Protein AF-A0A4Y7RIW5-F1 (afdb_monomer_lite)

Radius of gyration: 16.66 Å; chains: 1; bounding box: 42×27×36 Å

Sequence (68 aa):
MENDAGVLVDLYVPRKCAATNRLITSKDHASVQIVVADVDANGRREDDSINRLATKAGLLRNVWSYQK

pLDDT: mean 71.9, std 16.0, range [37.22, 89.81]

Organism: Coprinellus micaceus (NCBI:txid71717)

Structure (mmCIF, N/CA/C/O backbone):
data_AF-A0A4Y7RIW5-F1
#
_entry.id   AF-A0A4Y7RIW5-F1
#
loop_
_atom_site.group_PDB
_atom_site.id
_atom_site.type_symbol
_atom_site.label_atom_id
_atom_site.label_alt_id
_atom_site.label_comp_id
_atom_site.label_asym_id
_atom_site.label_entity_id
_atom_site.label_seq_id
_atom_site.pdbx_PDB_ins_code
_atom_site.Cartn_x
_atom_site.Cartn_y
_atom_site.Cartn_z
_atom_site.occupancy
_atom_site.B_iso_or_equiv
_atom_site.auth_seq_id
_atom_site.auth_comp_id
_atom_site.auth_asym_id
_atom_site.auth_atom_id
_atom_site.pdbx_PDB_model_num
ATOM 1 N N . MET A 1 1 ? -17.082 -2.344 13.166 1.00 74.69 1 MET A N 1
ATOM 2 C CA . MET A 1 1 ? -17.943 -2.943 14.204 1.00 74.69 1 MET A CA 1
ATOM 3 C C . MET A 1 1 ? -19.187 -3.457 13.507 1.00 74.69 1 MET A C 1
ATOM 5 O O . MET A 1 1 ? -19.708 -2.745 12.655 1.00 74.69 1 MET A O 1
ATOM 9 N N . GLU A 1 2 ? -19.613 -4.680 13.800 1.00 84.94 2 GLU A N 1
ATOM 10 C CA . GLU A 1 2 ? -20.830 -5.280 13.236 1.00 84.94 2 GLU A CA 1
ATOM 11 C C . GLU A 1 2 ? -21.872 -5.415 14.350 1.00 84.94 2 GLU A C 1
ATOM 13 O O . GLU A 1 2 ? -21.506 -5.611 15.510 1.00 84.94 2 GLU A O 1
ATOM 18 N N . ASN A 1 3 ? -23.150 -5.238 14.020 1.00 87.38 3 ASN A N 1
ATOM 19 C CA . ASN A 1 3 ? -24.250 -5.543 14.936 1.00 87.38 3 ASN A CA 1
ATOM 20 C C . ASN A 1 3 ? -24.653 -7.028 14.840 1.00 87.38 3 ASN A C 1
ATOM 22 O O . ASN A 1 3 ? -24.206 -7.740 13.944 1.00 87.38 3 ASN A O 1
ATOM 26 N N . ASP A 1 4 ? -25.545 -7.485 15.723 1.00 88.06 4 ASP A N 1
ATOM 27 C CA . ASP A 1 4 ? -26.008 -8.886 15.771 1.00 88.06 4 ASP A CA 1
ATOM 28 C C . ASP A 1 4 ? -26.729 -9.358 14.488 1.00 88.06 4 ASP A C 1
ATOM 30 O O . ASP A 1 4 ? -26.915 -10.554 14.280 1.00 88.06 4 ASP A O 1
ATOM 34 N N . ALA A 1 5 ? -27.111 -8.431 13.601 1.00 85.88 5 ALA A N 1
ATOM 35 C CA . ALA A 1 5 ? -27.676 -8.721 12.282 1.00 85.88 5 ALA A CA 1
ATOM 36 C C . ALA A 1 5 ? -26.608 -8.834 11.172 1.00 85.88 5 ALA A C 1
ATOM 38 O O . ALA A 1 5 ? -26.957 -8.934 9.996 1.00 85.88 5 ALA A O 1
ATOM 39 N N . GLY A 1 6 ? -25.31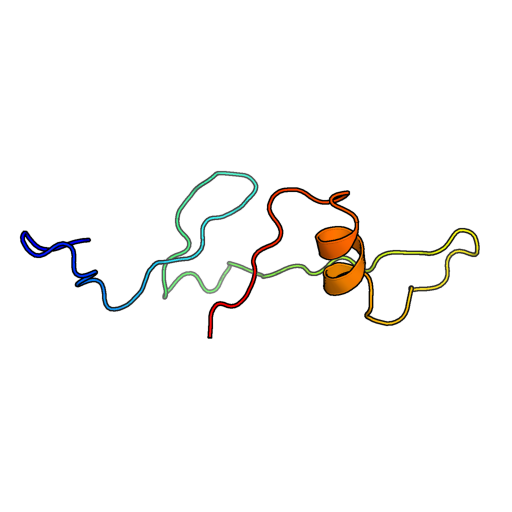6 -8.791 11.521 1.00 79.81 6 GLY A N 1
ATOM 40 C CA . GLY A 1 6 ? -24.196 -8.867 10.578 1.00 79.81 6 GLY A CA 1
ATOM 41 C C . GLY A 1 6 ? -24.016 -7.611 9.722 1.00 79.81 6 GLY A C 1
ATOM 42 O O . GLY A 1 6 ? -23.347 -7.651 8.693 1.00 79.81 6 GLY A O 1
ATOM 43 N N . VAL A 1 7 ? -24.629 -6.490 10.109 1.00 83.06 7 VAL A N 1
ATOM 44 C CA . VAL A 1 7 ? -24.504 -5.217 9.397 1.00 83.06 7 VAL A CA 1
ATOM 45 C C . VAL A 1 7 ? -23.362 -4.416 10.011 1.00 83.06 7 VAL A C 1
ATOM 47 O O . VAL A 1 7 ? -23.314 -4.206 11.226 1.00 83.06 7 VAL A O 1
ATOM 50 N N . LEU A 1 8 ? -22.447 -3.934 9.166 1.00 79.56 8 LEU A N 1
ATOM 51 C CA . LEU A 1 8 ? -21.377 -3.029 9.576 1.00 79.56 8 LEU A CA 1
ATOM 52 C C . LEU A 1 8 ? -21.989 -1.702 10.047 1.00 79.56 8 LEU A C 1
ATOM 54 O O . LEU A 1 8 ? -22.528 -0.937 9.251 1.00 79.56 8 LEU A O 1
ATOM 58 N N . VAL A 1 9 ? -21.891 -1.431 11.346 1.00 83.25 9 VAL A N 1
ATOM 59 C CA . VAL A 1 9 ? -22.413 -0.208 11.978 1.00 83.25 9 VAL A CA 1
ATOM 60 C C . VAL A 1 9 ? -21.375 0.909 12.078 1.00 83.25 9 VAL A C 1
ATOM 62 O O . VAL A 1 9 ? -21.697 2.011 12.513 1.00 83.25 9 VAL A O 1
ATOM 65 N N . ASP A 1 10 ? -20.126 0.644 11.688 1.00 82.25 10 ASP A N 1
ATOM 66 C CA . ASP A 1 10 ? -19.077 1.662 11.706 1.00 82.25 10 ASP A CA 1
ATOM 67 C C . ASP A 1 10 ? -19.252 2.669 10.568 1.00 82.25 10 ASP A C 1
ATOM 69 O O . ASP A 1 10 ? -19.326 2.303 9.397 1.00 82.25 10 ASP A O 1
ATOM 73 N N . LEU A 1 11 ? -19.230 3.956 10.924 1.00 81.38 11 LEU A N 1
ATOM 74 C CA . LEU A 1 11 ? -19.297 5.066 9.968 1.00 81.38 11 LEU A CA 1
ATOM 75 C C . LEU A 1 11 ? -18.028 5.174 9.110 1.00 81.38 11 LEU A C 1
ATOM 77 O O . LEU A 1 11 ? -18.070 5.694 7.997 1.00 81.38 11 LEU A O 1
ATOM 81 N N . TYR A 1 12 ? -16.886 4.726 9.634 1.00 80.19 12 TYR A N 1
ATOM 82 C CA . TYR A 1 12 ? -15.608 4.769 8.935 1.00 80.19 12 TYR A CA 1
ATOM 83 C C . TYR A 1 12 ? -14.646 3.714 9.473 1.00 80.19 12 TYR A C 1
ATOM 85 O O . TYR A 1 12 ? -14.410 3.624 10.677 1.00 80.19 12 TYR A O 1
ATOM 93 N N . VAL A 1 13 ? -14.023 2.973 8.557 1.00 83.50 13 VAL A N 1
ATOM 94 C CA . VAL A 1 13 ? -12.932 2.048 8.872 1.00 83.50 13 VAL A CA 1
ATOM 95 C C . VAL A 1 13 ? -11.598 2.725 8.524 1.00 83.50 13 VAL A C 1
ATOM 97 O O . VAL A 1 13 ? -11.327 2.958 7.343 1.00 83.50 13 VAL A O 1
ATOM 100 N N . PRO A 1 14 ? -10.752 3.062 9.517 1.00 85.06 14 PRO A N 1
ATOM 101 C CA . PRO A 1 14 ? -9.510 3.787 9.282 1.00 85.06 14 PRO A CA 1
ATOM 102 C C . PRO A 1 14 ? -8.463 2.985 8.515 1.00 85.06 14 PRO A C 1
ATOM 104 O O . PRO A 1 14 ? -8.352 1.762 8.626 1.00 85.06 14 PRO A O 1
ATOM 107 N N . ARG A 1 15 ? -7.628 3.715 7.768 1.00 85.81 15 ARG A N 1
ATOM 108 C CA . ARG A 1 15 ? -6.455 3.149 7.094 1.00 85.81 15 ARG A CA 1
ATOM 109 C C . ARG A 1 15 ? -5.442 2.643 8.120 1.00 85.81 15 ARG A C 1
ATOM 111 O O . ARG A 1 15 ? -5.304 3.203 9.205 1.00 85.81 15 ARG A O 1
ATOM 118 N N . LYS A 1 16 ? -4.691 1.608 7.751 1.00 89.19 16 LYS A N 1
ATOM 119 C CA . LYS A 1 16 ? -3.566 1.086 8.537 1.00 89.19 16 LYS A CA 1
ATOM 120 C C . LYS A 1 16 ? -2.252 1.465 7.867 1.00 89.19 16 LYS A C 1
ATOM 122 O O . LYS A 1 16 ? -2.139 1.389 6.647 1.00 89.19 16 LYS A O 1
ATOM 127 N N . CYS A 1 17 ? -1.266 1.864 8.661 1.00 84.69 17 CYS A N 1
ATOM 128 C CA . CYS A 1 17 ? 0.099 2.042 8.186 1.00 84.69 17 CYS A CA 1
ATOM 129 C C . CYS A 1 17 ? 0.680 0.682 7.783 1.00 84.69 17 CYS A C 1
ATOM 131 O O . CYS A 1 17 ? 0.660 -0.251 8.584 1.00 84.69 17 CYS A O 1
ATOM 133 N N . ALA A 1 18 ? 1.222 0.578 6.568 1.00 84.00 18 ALA A N 1
ATOM 134 C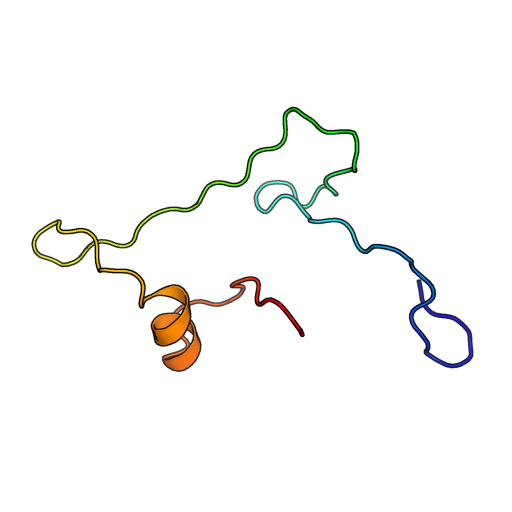 CA . ALA A 1 18 ? 1.770 -0.676 6.050 1.00 84.00 18 ALA A CA 1
ATOM 135 C C . ALA A 1 18 ? 3.043 -1.133 6.785 1.00 84.00 18 ALA A C 1
ATOM 137 O O . ALA A 1 18 ? 3.295 -2.328 6.882 1.00 84.00 18 ALA A O 1
ATOM 138 N N . ALA A 1 19 ? 3.833 -0.199 7.323 1.00 83.56 19 ALA A N 1
ATOM 139 C CA . ALA A 1 19 ? 5.090 -0.527 7.996 1.00 83.56 19 ALA A CA 1
ATOM 140 C C . ALA A 1 19 ? 4.888 -1.002 9.445 1.00 83.56 19 ALA A C 1
ATOM 142 O O . ALA A 1 19 ? 5.566 -1.917 9.899 1.00 83.56 19 ALA A O 1
ATOM 143 N N . THR A 1 20 ? 3.968 -0.377 10.186 1.00 89.00 20 THR A N 1
ATOM 144 C CA . THR A 1 20 ? 3.806 -0.605 11.636 1.00 89.00 20 THR A CA 1
ATOM 145 C C . THR A 1 20 ? 2.476 -1.246 12.017 1.00 89.00 20 THR A C 1
ATOM 147 O O . THR A 1 20 ? 2.249 -1.513 13.193 1.00 89.00 20 THR A O 1
ATOM 150 N N . ASN A 1 21 ? 1.567 -1.460 11.059 1.00 87.81 21 ASN A N 1
ATOM 151 C CA . ASN A 1 21 ? 0.189 -1.920 11.275 1.00 87.81 21 ASN A CA 1
ATOM 152 C C . ASN A 1 21 ? -0.652 -1.040 12.219 1.00 87.81 21 ASN A C 1
ATOM 154 O O . ASN A 1 21 ? -1.759 -1.417 12.605 1.00 87.81 21 ASN A O 1
ATOM 158 N N . ARG A 1 22 ? -0.168 0.157 12.569 1.00 86.88 22 ARG A N 1
ATOM 159 C CA . ARG A 1 22 ? -0.896 1.119 13.397 1.00 86.88 22 ARG A CA 1
ATOM 160 C C . ARG A 1 22 ? -2.036 1.758 12.603 1.00 86.88 22 ARG A C 1
ATOM 162 O O . ARG A 1 22 ? -1.882 2.061 11.420 1.00 86.88 22 ARG A O 1
ATOM 169 N N . LEU A 1 23 ? -3.169 1.992 13.262 1.00 89.38 23 LEU A N 1
ATOM 170 C CA . LEU A 1 23 ? -4.301 2.711 12.674 1.00 89.38 23 LEU A CA 1
ATOM 171 C C . LEU A 1 23 ? -3.959 4.196 12.500 1.00 89.38 23 LEU A C 1
ATOM 173 O O . LEU A 1 23 ? -3.471 4.840 13.430 1.00 89.38 23 LEU A O 1
ATOM 177 N N . ILE A 1 24 ? -4.248 4.725 11.314 1.00 89.81 24 ILE A N 1
ATOM 178 C CA . ILE A 1 24 ? -4.117 6.139 10.974 1.00 89.81 24 ILE A CA 1
ATOM 179 C C . ILE A 1 24 ? -5.431 6.819 11.350 1.00 89.81 24 ILE A C 1
ATOM 181 O O . ILE A 1 24 ? -6.486 6.521 10.786 1.00 89.81 24 ILE A O 1
ATOM 185 N N . THR A 1 25 ? -5.371 7.705 12.339 1.00 88.31 25 THR A N 1
ATOM 186 C CA . THR A 1 25 ? -6.551 8.410 12.850 1.00 88.31 25 THR A CA 1
ATOM 187 C C . THR A 1 25 ? -6.840 9.663 12.024 1.00 88.31 25 THR A C 1
ATOM 189 O O . THR A 1 25 ? -5.968 10.187 11.335 1.00 88.31 25 THR A O 1
ATOM 192 N N . SER A 1 26 ? -8.065 10.187 12.102 1.00 88.38 26 SER A N 1
ATOM 193 C CA . SER A 1 26 ? -8.496 11.327 11.275 1.00 88.38 26 SER A CA 1
ATOM 194 C C . SER A 1 26 ? -7.760 12.644 11.561 1.00 88.38 26 SER A C 1
ATOM 196 O O . SER A 1 26 ? -7.792 13.539 10.726 1.00 88.38 26 SER A O 1
ATOM 198 N N . LYS A 1 27 ? -7.116 12.780 12.729 1.00 89.56 27 LYS A N 1
ATOM 199 C CA . LYS A 1 27 ? -6.332 13.970 13.118 1.00 89.56 27 LYS A CA 1
ATOM 200 C C . LYS A 1 27 ? -4.826 13.799 12.895 1.00 89.56 27 LYS A C 1
ATOM 202 O O . LYS A 1 27 ? -4.046 14.659 13.294 1.00 89.56 27 LYS A O 1
ATOM 207 N N . ASP A 1 28 ? -4.398 12.690 12.300 1.00 85.81 28 ASP A N 1
ATOM 208 C CA . ASP A 1 28 ? -2.991 12.464 11.993 1.00 85.81 28 ASP A CA 1
ATOM 209 C C . ASP A 1 28 ? -2.598 13.176 10.689 1.00 85.81 28 ASP A C 1
ATOM 211 O O . ASP A 1 28 ? -2.594 12.593 9.603 1.00 85.81 28 ASP A O 1
ATOM 215 N N . HIS A 1 29 ? -2.278 14.466 10.812 1.00 89.25 29 HIS A N 1
ATOM 216 C CA . HIS A 1 29 ? -1.849 15.323 9.701 1.00 89.25 29 HIS A CA 1
ATOM 217 C C . HIS A 1 29 ? -0.399 15.076 9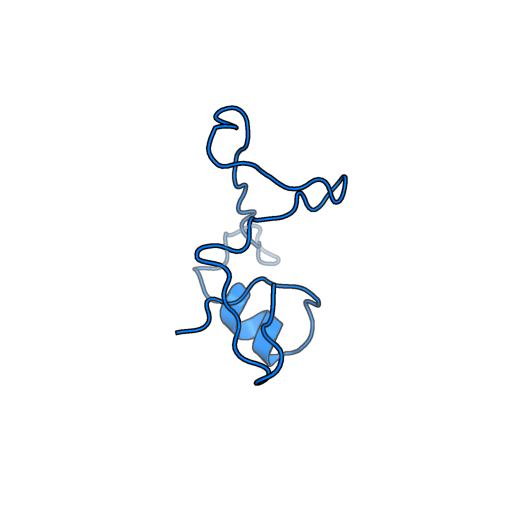.259 1.00 89.25 29 HIS A C 1
ATOM 219 O O . HIS A 1 29 ? 0.022 15.617 8.240 1.00 89.25 29 HIS A O 1
ATOM 225 N N . ALA A 1 30 ? 0.368 14.289 10.020 1.00 88.94 30 ALA A N 1
ATOM 226 C CA . ALA A 1 30 ? 1.728 13.906 9.650 1.00 88.94 30 ALA A CA 1
ATOM 227 C C . ALA A 1 30 ? 1.745 12.674 8.732 1.00 88.94 30 ALA A C 1
ATOM 229 O O . ALA A 1 30 ? 2.742 12.415 8.057 1.00 88.94 30 ALA A O 1
ATOM 230 N N . SER A 1 31 ? 0.649 11.910 8.698 1.00 83.81 31 SER A N 1
ATOM 231 C CA . SER A 1 31 ? 0.521 10.765 7.808 1.00 83.81 31 SER A CA 1
ATOM 232 C C . SER A 1 31 ? 0.441 11.200 6.343 1.00 83.81 31 SER A C 1
ATOM 234 O O . SER A 1 31 ? -0.309 12.100 5.965 1.00 83.81 31 SER A O 1
ATOM 236 N N . VAL A 1 32 ? 1.218 10.527 5.497 1.00 84.12 32 VAL A N 1
ATOM 237 C CA . VAL A 1 32 ? 1.256 10.770 4.053 1.00 84.12 32 VAL A CA 1
ATOM 238 C C . VAL A 1 32 ? 0.980 9.478 3.299 1.00 84.12 32 VAL A C 1
ATOM 240 O O . VAL A 1 32 ? 1.298 8.384 3.765 1.00 84.12 32 VAL A O 1
ATOM 243 N N . GLN A 1 33 ? 0.376 9.602 2.121 1.00 81.62 33 GLN A N 1
ATOM 244 C CA . GLN A 1 33 ? 0.208 8.490 1.195 1.00 81.62 33 GLN A CA 1
ATOM 245 C C . GLN A 1 33 ? 1.252 8.616 0.094 1.00 81.62 33 GLN A C 1
ATOM 247 O O . GLN A 1 33 ? 1.262 9.596 -0.644 1.00 81.62 33 GLN A O 1
ATOM 252 N N . ILE A 1 34 ? 2.123 7.618 -0.003 1.00 78.50 34 ILE A N 1
ATOM 253 C CA . ILE A 1 34 ? 3.167 7.564 -1.021 1.00 78.50 34 ILE A CA 1
ATOM 254 C C . ILE A 1 34 ? 2.698 6.615 -2.118 1.00 78.50 34 ILE A C 1
ATOM 256 O O . ILE A 1 34 ? 2.285 5.491 -1.835 1.00 78.50 34 ILE A O 1
ATOM 260 N N . VAL A 1 35 ? 2.761 7.080 -3.362 1.00 75.06 35 VAL A N 1
ATOM 261 C CA . VAL A 1 35 ? 2.527 6.263 -4.553 1.00 75.06 35 VAL A CA 1
ATOM 262 C C . VAL A 1 35 ? 3.853 6.166 -5.289 1.00 75.06 35 VAL A C 1
ATOM 264 O O . VAL A 1 35 ? 4.416 7.185 -5.684 1.00 75.06 35 VAL A O 1
ATOM 267 N N . VAL A 1 36 ? 4.368 4.948 -5.423 1.00 72.38 36 VAL A N 1
ATOM 268 C CA . VAL A 1 36 ? 5.590 4.677 -6.184 1.00 72.38 36 VAL A CA 1
ATOM 269 C C . VAL A 1 36 ? 5.183 4.356 -7.616 1.00 72.38 36 VAL A C 1
ATOM 271 O O . VAL A 1 36 ? 4.256 3.579 -7.830 1.00 72.38 36 VAL A O 1
ATOM 274 N N . ALA A 1 37 ? 5.834 5.005 -8.579 1.00 71.12 37 ALA A N 1
ATOM 275 C CA . ALA A 1 37 ? 5.630 4.724 -9.990 1.00 71.12 37 ALA A CA 1
ATOM 276 C C . ALA A 1 37 ? 6.445 3.496 -10.394 1.00 71.12 37 ALA A C 1
ATOM 278 O O . ALA A 1 37 ? 7.626 3.396 -10.057 1.00 71.12 37 ALA A O 1
ATOM 279 N N . ASP A 1 38 ? 5.821 2.604 -11.146 1.00 72.94 38 ASP A N 1
ATOM 280 C CA . ASP A 1 38 ? 6.514 1.480 -11.746 1.00 72.94 38 ASP A CA 1
ATOM 281 C C . ASP A 1 38 ? 7.260 1.911 -13.014 1.00 72.94 38 ASP A C 1
ATOM 283 O O . ASP A 1 38 ? 6.857 2.843 -13.725 1.00 72.94 38 ASP A O 1
ATOM 287 N N . VAL A 1 39 ? 8.383 1.245 -13.270 1.00 74.06 39 VAL A N 1
ATOM 288 C CA . VAL A 1 39 ? 9.309 1.583 -14.352 1.00 74.06 39 VAL A CA 1
ATOM 289 C C . VAL A 1 39 ? 9.513 0.396 -15.280 1.00 74.06 39 VAL A C 1
ATOM 291 O O . VAL A 1 39 ? 9.644 -0.744 -14.833 1.00 74.06 39 VAL A O 1
ATOM 294 N N . ASP A 1 40 ? 9.568 0.685 -16.577 1.00 76.38 40 ASP A N 1
ATOM 295 C CA . ASP A 1 40 ? 9.919 -0.295 -17.595 1.00 76.38 40 ASP A CA 1
ATOM 296 C C . ASP A 1 40 ? 11.440 -0.560 -17.623 1.00 76.38 40 ASP A C 1
ATOM 298 O O . ASP A 1 40 ? 12.242 0.124 -16.979 1.00 76.38 40 ASP A O 1
ATOM 302 N N . ALA A 1 41 ? 11.870 -1.553 -18.408 1.00 80.19 41 ALA A N 1
ATOM 303 C CA . ALA A 1 41 ? 13.290 -1.889 -18.567 1.00 80.19 41 ALA A CA 1
ATOM 304 C C . ALA A 1 41 ? 14.134 -0.758 -19.195 1.00 80.19 41 ALA A C 1
ATOM 306 O O . ALA A 1 41 ? 15.360 -0.781 -19.100 1.00 80.19 41 ALA A O 1
ATOM 307 N N . ASN A 1 42 ? 13.495 0.235 -19.821 1.00 82.38 42 ASN A N 1
ATOM 308 C CA . ASN A 1 42 ? 14.143 1.418 -20.382 1.00 82.38 42 ASN A CA 1
ATOM 309 C C . ASN A 1 42 ? 14.171 2.592 -19.384 1.00 82.38 42 ASN A C 1
ATOM 311 O O . ASN A 1 42 ? 14.562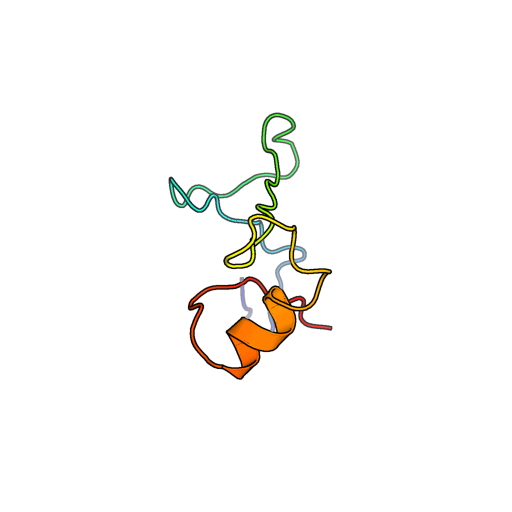 3.701 -19.756 1.00 82.38 42 ASN A O 1
ATOM 315 N N . GLY A 1 43 ? 13.753 2.367 -18.132 1.00 72.75 43 GLY A N 1
ATOM 316 C CA . GLY A 1 43 ? 13.711 3.368 -17.070 1.00 72.75 43 GLY A CA 1
ATOM 317 C C . GLY A 1 43 ? 12.631 4.433 -17.262 1.00 72.75 43 GLY A C 1
ATOM 318 O O . GLY A 1 43 ? 12.680 5.480 -16.616 1.00 72.75 43 GLY A O 1
ATOM 319 N N . ARG A 1 44 ? 11.667 4.210 -18.159 1.00 78.25 44 ARG A N 1
ATOM 320 C CA . ARG A 1 44 ? 10.524 5.097 -18.360 1.00 78.25 44 ARG A CA 1
ATOM 321 C C . ARG A 1 44 ? 9.419 4.699 -17.401 1.00 78.25 44 ARG A C 1
ATOM 323 O O . ARG A 1 44 ? 9.181 3.520 -17.152 1.00 78.25 44 ARG A O 1
ATOM 330 N N . ARG A 1 45 ? 8.731 5.709 -16.872 1.00 68.06 45 ARG A N 1
ATOM 331 C CA . ARG A 1 45 ? 7.516 5.496 -16.091 1.00 68.06 45 ARG A CA 1
ATOM 332 C C . ARG A 1 45 ? 6.494 4.794 -16.979 1.00 68.06 45 ARG A C 1
ATOM 334 O O . ARG A 1 45 ? 6.159 5.316 -18.042 1.00 68.06 45 ARG A O 1
ATOM 341 N N . GLU A 1 46 ? 6.010 3.641 -16.539 1.00 68.31 46 GLU A N 1
ATOM 342 C CA . GLU A 1 46 ? 4.912 2.973 -17.223 1.00 68.31 46 GLU A CA 1
ATOM 343 C C . GLU A 1 46 ? 3.636 3.782 -16.958 1.00 68.31 46 GLU A C 1
ATOM 345 O O . GLU A 1 46 ? 3.277 4.056 -15.806 1.00 68.31 46 GLU A O 1
ATOM 350 N N . ASP A 1 47 ? 3.003 4.262 -18.030 1.00 56.88 47 ASP A N 1
ATOM 351 C CA . ASP A 1 47 ? 1.823 5.119 -17.942 1.00 56.88 47 ASP A CA 1
ATOM 352 C C . ASP A 1 47 ? 0.635 4.287 -17.429 1.00 56.88 47 ASP A C 1
ATOM 354 O O . ASP A 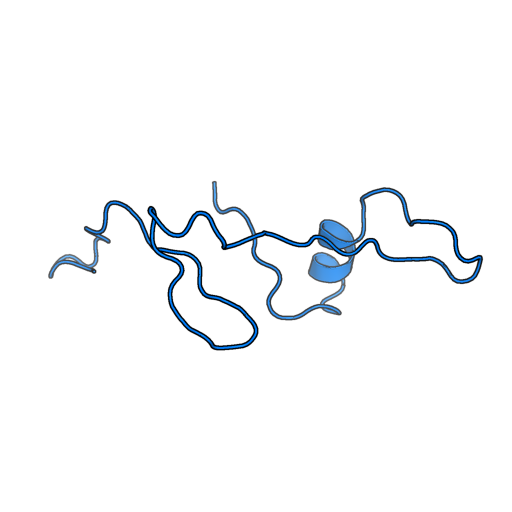1 47 ? 0.005 3.501 -18.136 1.00 56.88 47 ASP A O 1
ATOM 358 N N . ASP A 1 48 ? 0.404 4.415 -16.127 1.00 52.06 48 ASP A N 1
ATOM 359 C CA . ASP A 1 48 ? -0.874 4.300 -15.421 1.00 52.06 48 ASP A CA 1
ATOM 360 C C . ASP A 1 48 ? -1.730 3.041 -15.655 1.00 52.06 48 ASP A C 1
ATOM 362 O O . ASP A 1 48 ? -2.958 3.059 -15.549 1.00 52.06 48 ASP A O 1
ATOM 366 N N . SER A 1 49 ? -1.091 1.900 -15.908 1.00 53.16 49 SER A N 1
ATOM 367 C CA . SER A 1 49 ? -1.794 0.623 -16.080 1.00 53.16 49 SER A CA 1
ATOM 368 C C . SER A 1 49 ? -1.427 -0.449 -15.049 1.00 53.16 49 SER A C 1
ATOM 370 O O . SER A 1 49 ? -2.153 -1.441 -14.933 1.00 53.16 49 SER A O 1
ATOM 372 N N . ILE A 1 50 ? -0.400 -0.241 -14.213 1.00 54.88 50 ILE A N 1
ATOM 373 C CA . ILE A 1 50 ? 0.132 -1.317 -13.360 1.00 54.88 50 ILE A CA 1
ATOM 374 C C . ILE A 1 50 ? -0.784 -1.701 -12.201 1.00 54.88 50 ILE A C 1
ATOM 376 O O . ILE A 1 50 ? -1.037 -2.892 -12.028 1.00 54.88 50 ILE A O 1
ATOM 380 N N . ASN A 1 51 ? -1.408 -0.763 -11.483 1.00 54.22 51 ASN A N 1
ATOM 381 C CA . ASN A 1 51 ? -2.369 -1.151 -10.438 1.00 54.22 51 ASN A CA 1
ATOM 382 C C . ASN A 1 51 ? -3.557 -1.959 -10.994 1.00 54.22 51 ASN A C 1
ATOM 384 O O . ASN A 1 51 ? -4.194 -2.695 -10.254 1.00 54.22 51 ASN A O 1
ATOM 388 N N . ARG A 1 52 ? -3.869 -1.860 -12.294 1.00 54.84 52 ARG A N 1
ATOM 389 C CA . ARG A 1 52 ? -4.953 -2.625 -12.931 1.00 54.84 52 ARG A CA 1
ATOM 390 C C . ARG A 1 52 ? -4.456 -3.937 -13.553 1.00 54.84 52 ARG A C 1
ATOM 392 O O . ARG A 1 52 ? -5.152 -4.950 -13.468 1.00 54.84 52 ARG A O 1
ATOM 399 N N . LEU A 1 53 ? -3.272 -3.931 -14.169 1.00 54.06 53 LEU A N 1
ATOM 400 C CA . LEU A 1 53 ? -2.649 -5.086 -14.824 1.00 54.06 53 LEU A CA 1
ATOM 401 C C . LEU A 1 53 ? -1.990 -6.040 -13.830 1.00 54.06 53 LEU A C 1
ATOM 403 O O . LEU A 1 53 ? -2.213 -7.240 -13.937 1.00 54.06 53 LEU A O 1
ATOM 407 N N . ALA A 1 54 ? -1.262 -5.549 -12.829 1.00 53.12 54 ALA A N 1
ATOM 408 C CA . ALA A 1 54 ? -0.615 -6.391 -11.824 1.00 53.12 54 ALA A CA 1
ATOM 409 C C . ALA A 1 54 ? -1.618 -7.043 -10.859 1.00 53.12 54 ALA A C 1
ATOM 411 O O . ALA A 1 54 ? -1.373 -8.155 -10.391 1.00 53.12 54 ALA A O 1
ATOM 412 N N . THR A 1 55 ? -2.785 -6.422 -10.631 1.00 55.50 55 THR A N 1
ATOM 413 C CA . THR A 1 55 ? -3.917 -7.081 -9.957 1.00 55.50 55 THR A CA 1
ATOM 414 C C . THR A 1 55 ? -4.576 -8.137 -10.853 1.00 55.50 55 THR A C 1
ATOM 416 O O . THR A 1 55 ? -4.880 -9.221 -10.367 1.00 55.50 55 THR A O 1
ATOM 419 N N . LYS A 1 56 ? -4.740 -7.890 -12.166 1.00 54.12 56 LYS A N 1
ATOM 420 C CA . LYS A 1 56 ? -5.240 -8.901 -13.127 1.00 54.12 56 LYS A CA 1
ATOM 421 C C . LYS A 1 56 ? -4.278 -10.077 -13.330 1.00 54.12 56 LYS A C 1
ATOM 423 O O . LYS A 1 56 ? -4.734 -11.198 -13.521 1.00 54.12 56 LYS A O 1
ATOM 428 N N . ALA A 1 57 ? -2.973 -9.821 -13.301 1.00 55.16 57 ALA A N 1
ATOM 429 C CA . ALA A 1 57 ? -1.914 -10.812 -13.475 1.00 55.16 57 ALA A CA 1
ATOM 430 C C . ALA A 1 57 ? -1.515 -11.509 -12.159 1.00 55.16 57 ALA A C 1
ATOM 432 O O . ALA A 1 57 ? -0.689 -12.415 -12.178 1.00 55.16 57 ALA A O 1
ATOM 433 N N . GLY A 1 58 ? -2.083 -11.100 -11.015 1.00 54.75 58 GLY A N 1
ATOM 434 C CA . GLY A 1 58 ? -1.844 -11.725 -9.708 1.00 54.75 58 GLY A CA 1
ATOM 435 C C . GLY A 1 58 ? -0.431 -11.540 -9.140 1.00 54.75 58 GLY A C 1
ATOM 436 O O . GLY A 1 58 ? -0.070 -12.222 -8.183 1.00 54.75 58 GLY A O 1
ATOM 437 N N . LEU A 1 59 ? 0.365 -10.632 -9.712 1.00 57.94 59 LEU A N 1
ATOM 438 C CA . LEU A 1 59 ? 1.768 -10.401 -9.348 1.00 57.94 59 LEU A CA 1
ATOM 439 C C . LEU A 1 59 ? 1.923 -9.546 -8.082 1.00 57.94 59 LEU A C 1
ATOM 441 O O . LEU A 1 59 ? 2.944 -9.627 -7.403 1.00 57.94 59 LEU A O 1
ATOM 445 N N . LEU A 1 60 ? 0.899 -8.764 -7.730 1.00 51.12 60 LEU A N 1
ATOM 446 C CA . LEU A 1 60 ? 0.864 -7.967 -6.506 1.00 51.12 60 LEU A CA 1
ATOM 447 C C . LEU A 1 60 ? -0.234 -8.481 -5.570 1.00 51.12 60 LEU A C 1
ATOM 449 O O . LEU A 1 60 ? -1.423 -8.441 -5.891 1.00 51.12 60 LEU A O 1
ATOM 453 N N . ARG A 1 61 ? 0.164 -8.940 -4.380 1.00 45.44 61 ARG A N 1
ATOM 454 C CA . ARG A 1 61 ? -0.751 -9.245 -3.270 1.00 45.44 61 ARG A CA 1
ATOM 455 C C . ARG A 1 61 ? -0.853 -8.026 -2.348 1.00 45.44 61 ARG A C 1
ATOM 457 O O . ARG A 1 61 ? 0.164 -7.433 -2.012 1.00 45.44 61 ARG A O 1
ATOM 464 N N . ASN A 1 62 ? -2.075 -7.705 -1.913 1.00 47.66 62 ASN A N 1
ATOM 465 C CA . ASN A 1 62 ? -2.427 -6.596 -1.005 1.00 47.66 62 ASN A CA 1
ATOM 466 C C . ASN A 1 62 ? -2.406 -5.178 -1.609 1.00 47.66 62 ASN A C 1
ATOM 468 O O . ASN A 1 62 ? -2.068 -4.216 -0.921 1.00 47.66 62 ASN A O 1
ATOM 472 N N . VAL A 1 63 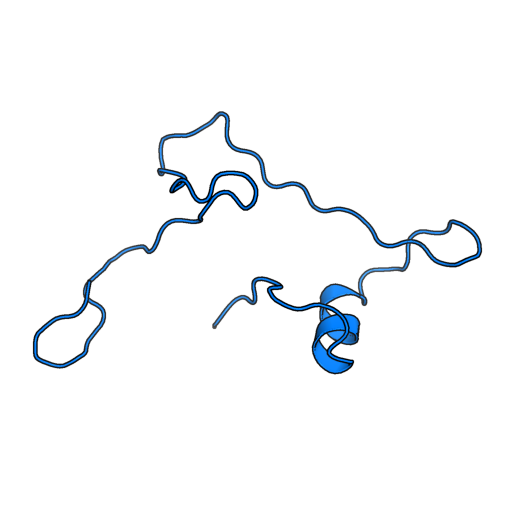? -2.828 -5.021 -2.867 1.00 48.38 63 VAL A N 1
ATOM 473 C CA . VAL A 1 63 ? -3.168 -3.692 -3.402 1.00 48.38 63 VAL A CA 1
ATOM 474 C C . VAL A 1 63 ? -4.543 -3.288 -2.870 1.00 48.38 63 VAL A C 1
ATOM 476 O O . VAL A 1 63 ? -5.520 -4.022 -3.028 1.00 48.38 63 VAL A O 1
ATOM 479 N N . TRP A 1 64 ? -4.621 -2.129 -2.214 1.00 46.00 64 TRP A N 1
ATOM 480 C CA . TRP A 1 64 ? -5.895 -1.554 -1.789 1.00 46.00 64 TRP A CA 1
ATOM 481 C C . TRP A 1 64 ? -6.741 -1.246 -3.027 1.00 46.00 64 TRP A C 1
ATOM 483 O O . TRP A 1 64 ? -6.314 -0.495 -3.903 1.00 46.00 64 TRP A O 1
ATOM 493 N N . SER A 1 65 ? -7.932 -1.837 -3.099 1.00 45.69 65 SER A N 1
ATOM 494 C CA . SER A 1 65 ? -8.915 -1.535 -4.135 1.00 45.69 65 SER A CA 1
ATOM 495 C C . SER A 1 65 ? -10.056 -0.727 -3.530 1.00 45.69 65 SER A C 1
ATOM 497 O O . SER A 1 65 ? -10.515 -0.994 -2.420 1.00 45.69 65 SER A O 1
ATOM 499 N N . TYR A 1 66 ? -10.494 0.290 -4.266 1.00 37.22 66 TYR A N 1
ATOM 500 C CA . TYR A 1 66 ? -11.691 1.048 -3.935 1.00 37.22 66 TYR A CA 1
ATOM 501 C C . TYR A 1 66 ? -12.917 0.166 -4.214 1.00 37.22 66 TYR A C 1
ATOM 503 O O . TYR A 1 66 ? -13.205 -0.136 -5.374 1.00 37.22 66 TYR A O 1
ATOM 511 N N . GLN A 1 67 ? -13.620 -0.272 -3.166 1.00 39.22 67 GLN A N 1
ATOM 512 C CA . GLN A 1 67 ? -14.962 -0.841 -3.308 1.00 39.22 67 GLN A CA 1
ATOM 513 C C . GLN A 1 67 ? -15.951 0.307 -3.521 1.00 39.22 67 GLN A C 1
ATOM 515 O O . GLN A 1 67 ? -16.011 1.230 -2.708 1.00 39.22 67 GLN A O 1
ATOM 520 N N . LYS A 1 68 ? -16.672 0.250 -4.642 1.00 38.53 68 LYS A N 1
ATOM 521 C CA . LYS A 1 68 ? -17.811 1.122 -4.928 1.00 38.53 68 LYS A CA 1
ATOM 522 C C . LYS A 1 68 ? -19.062 0.587 -4.243 1.00 38.53 68 LYS A C 1
ATOM 524 O O . LYS A 1 68 ? -19.184 -0.657 -4.187 1.00 38.53 68 LYS A O 1
#

InterPro domains:
  IPR001931 Small ribosomal subunit protein eS21 [PF01249] (1-45)
  IPR001931 Small ribosomal subunit protein eS21 [PTHR10442] (1-44)
  IPR038579 Small ribosomal subunit protein eS21 superfamily [G3DSA:3.30.1230.20] (1-68)

Secondary structure (DSSP, 8-state):
-B-TTS-B--S----B-TTT--B--TT-TT-----PPPB-TTSPBP-S-HHHHHHHTT--S-------

Foldseek 3Di:
DADPVRHPPDPDDFDADPPPRDGDDPPPPVDDDDDDFDADPVRDGDPDCCLPVCVVVVVDDDDDDDDD